Protein AF-A0A9X4E5N4-F1 (afdb_monomer_lite)

Secondary structure (DSSP, 8-state):
--EEE-TT-----HHHHHHHHHHHHHHTSEEEEEE---SS--TTS-TT-GGGGT-EEEEEETTB-HHHHHHHHHHTHHHHH-S-BTB--S-EEEEE-TTSSSSSSEEEEE-GGGGTPPP-SEEEESSSTT---EE---

Structure (mmCIF, N/CA/C/O backbone):
data_AF-A0A9X4E5N4-F1
#
_entry.id   AF-A0A9X4E5N4-F1
#
loop_
_atom_site.group_PDB
_atom_site.id
_atom_site.type_symbol
_atom_site.label_atom_id
_atom_site.label_alt_id
_atom_site.label_comp_id
_atom_site.label_asym_id
_atom_site.label_entity_id
_atom_site.label_seq_id
_atom_site.pdbx_PDB_ins_code
_atom_site.Cartn_x
_atom_site.Cartn_y
_atom_site.Cartn_z
_atom_site.occupancy
_atom_site.B_iso_or_equiv
_atom_site.auth_seq_id
_atom_site.auth_comp_id
_atom_site.auth_asym_id
_atom_site.auth_atom_id
_atom_site.pdbx_PDB_model_num
ATOM 1 N N . MET A 1 1 ? -8.673 -17.581 9.203 1.00 79.62 1 MET A N 1
ATOM 2 C CA . MET A 1 1 ? -7.467 -17.101 9.906 1.00 79.62 1 MET A CA 1
ATOM 3 C C . MET A 1 1 ? -6.911 -15.953 9.084 1.00 79.62 1 MET A C 1
ATOM 5 O O . MET A 1 1 ? -7.045 -16.043 7.866 1.00 79.62 1 MET A O 1
ATOM 9 N N . PRO A 1 2 ? -6.391 -14.886 9.710 1.00 92.69 2 PRO A N 1
ATOM 10 C CA . PRO A 1 2 ? -5.669 -13.837 8.999 1.00 92.69 2 PRO A CA 1
ATOM 11 C C . PRO A 1 2 ? -4.525 -14.433 8.188 1.00 92.69 2 PRO A C 1
ATOM 13 O O . PRO A 1 2 ? -3.796 -15.276 8.708 1.00 92.69 2 PRO A O 1
ATOM 16 N N . ASP A 1 3 ? -4.424 -14.059 6.918 1.00 96.69 3 ASP A N 1
ATOM 17 C CA . ASP A 1 3 ? -3.415 -14.609 6.013 1.00 96.69 3 ASP A CA 1
ATOM 18 C C . ASP A 1 3 ? -3.231 -13.713 4.784 1.00 96.69 3 ASP A C 1
ATOM 20 O O . ASP A 1 3 ? -4.11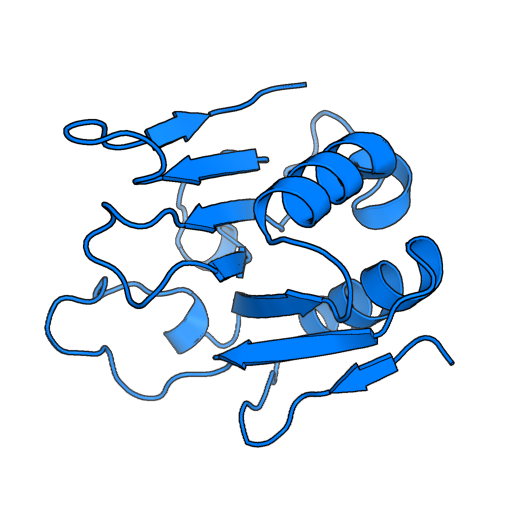2 -12.911 4.446 1.00 96.69 3 ASP A O 1
ATOM 24 N N . VAL A 1 4 ? -2.103 -13.887 4.097 1.00 97.19 4 VAL A N 1
ATOM 25 C CA . VAL A 1 4 ? -1.771 -13.200 2.848 1.00 97.19 4 VAL A CA 1
ATOM 26 C C . VAL A 1 4 ? -1.669 -14.214 1.713 1.00 97.19 4 VAL A C 1
ATOM 28 O O . VAL A 1 4 ? -0.764 -15.045 1.657 1.00 97.19 4 VAL A O 1
ATOM 31 N N . LEU A 1 5 ? -2.583 -14.112 0.752 1.00 97.25 5 LEU A N 1
ATOM 32 C CA . LEU A 1 5 ? -2.595 -14.937 -0.447 1.00 97.25 5 LEU A CA 1
ATOM 33 C C . LEU A 1 5 ? -1.805 -14.258 -1.567 1.00 97.25 5 LEU A C 1
ATOM 35 O O . LEU A 1 5 ? -2.288 -13.320 -2.196 1.00 97.25 5 LEU A O 1
ATOM 39 N N . TYR A 1 6 ? -0.607 -14.770 -1.844 1.00 95.19 6 TYR A N 1
ATOM 40 C CA . TYR A 1 6 ? 0.256 -14.258 -2.917 1.00 95.19 6 TYR A CA 1
ATOM 41 C C . TYR A 1 6 ? -0.116 -14.787 -4.311 1.00 95.19 6 TYR A C 1
ATOM 43 O O . TYR A 1 6 ? 0.166 -14.143 -5.318 1.00 95.19 6 TYR A O 1
ATOM 51 N N . GLY A 1 7 ? -0.738 -15.968 -4.400 1.00 92.56 7 GLY A N 1
ATOM 52 C CA . GLY A 1 7 ? -1.066 -16.598 -5.683 1.00 92.56 7 GLY A CA 1
ATOM 53 C C . GLY A 1 7 ? 0.163 -16.724 -6.594 1.00 92.56 7 GLY A C 1
ATOM 54 O O . GLY A 1 7 ? 1.183 -17.285 -6.200 1.00 92.56 7 GLY A O 1
ATOM 55 N N . THR A 1 8 ? 0.070 -16.186 -7.812 1.00 91.06 8 THR A N 1
ATOM 56 C CA . THR A 1 8 ? 1.174 -16.127 -8.789 1.00 91.06 8 THR A CA 1
ATOM 57 C C . THR A 1 8 ? 1.974 -14.821 -8.734 1.00 91.06 8 THR A C 1
ATOM 59 O O . THR A 1 8 ? 2.757 -14.549 -9.643 1.00 91.06 8 THR A O 1
ATOM 62 N N . HIS A 1 9 ? 1.763 -13.989 -7.712 1.00 92.94 9 HIS A N 1
ATOM 63 C CA . HIS A 1 9 ? 2.343 -12.654 -7.586 1.00 92.94 9 HIS A CA 1
ATOM 64 C C . HIS A 1 9 ? 3.421 -12.649 -6.494 1.00 92.94 9 HIS A C 1
ATOM 66 O O . HIS A 1 9 ? 3.115 -12.413 -5.323 1.00 92.94 9 HIS A O 1
ATOM 72 N N . PRO A 1 10 ? 4.688 -12.946 -6.840 1.00 92.62 10 PRO A N 1
ATOM 73 C CA . PRO A 1 10 ? 5.759 -12.944 -5.855 1.00 92.62 10 PRO A CA 1
ATOM 74 C C . PRO A 1 10 ? 5.967 -11.539 -5.287 1.00 92.62 10 PRO A C 1
ATOM 76 O O . PRO A 1 10 ? 5.873 -10.555 -6.012 1.00 92.62 10 PRO A O 1
ATOM 79 N N . VAL A 1 11 ? 6.288 -11.463 -3.999 1.00 93.75 11 VAL A N 1
ATOM 80 C CA . VAL A 1 11 ? 6.766 -10.249 -3.330 1.00 93.75 11 VAL A CA 1
ATOM 81 C C . VAL A 1 11 ? 8.097 -10.606 -2.681 1.00 93.75 11 VAL A C 1
ATOM 83 O O . VAL A 1 11 ? 8.138 -11.344 -1.688 1.00 93.75 11 VAL A O 1
ATOM 86 N N . SER A 1 12 ? 9.203 -10.181 -3.291 1.00 92.50 12 SER A N 1
ATOM 87 C CA . SER A 1 12 ? 10.551 -10.559 -2.841 1.00 92.50 12 SER A CA 1
ATOM 88 C C . SER A 1 12 ? 10.993 -9.815 -1.584 1.00 92.50 12 SER A C 1
ATOM 90 O O . SER A 1 12 ? 11.712 -10.394 -0.763 1.00 92.50 12 SER A O 1
ATOM 92 N N . ASP A 1 13 ? 10.533 -8.578 -1.399 1.00 90.62 13 ASP A N 1
ATOM 93 C CA . ASP A 1 13 ? 10.906 -7.760 -0.253 1.00 90.62 13 ASP A CA 1
ATOM 94 C C . ASP A 1 13 ? 10.274 -8.267 1.050 1.00 90.62 13 ASP A C 1
ATOM 96 O O . ASP A 1 13 ? 9.054 -8.346 1.200 1.00 90.62 13 ASP A O 1
ATOM 100 N N . ALA A 1 14 ? 11.128 -8.617 2.014 1.00 90.94 14 ALA A N 1
ATOM 101 C CA . ALA A 1 14 ? 10.687 -9.162 3.291 1.00 90.94 14 ALA A CA 1
ATOM 102 C C . ALA A 1 14 ? 9.903 -8.138 4.124 1.00 90.94 14 ALA A C 1
ATOM 104 O O . ALA A 1 14 ? 8.896 -8.505 4.718 1.00 90.94 14 ALA A O 1
ATOM 105 N N . ALA A 1 15 ? 10.301 -6.862 4.111 1.00 89.81 15 ALA A N 1
ATOM 106 C CA . ALA A 1 15 ? 9.618 -5.829 4.885 1.00 89.81 15 ALA A CA 1
ATOM 107 C C . ALA A 1 15 ? 8.204 -5.555 4.345 1.00 89.81 15 ALA A C 1
ATOM 109 O O . ALA A 1 15 ? 7.279 -5.338 5.127 1.00 89.81 15 ALA A O 1
ATOM 110 N N . LEU A 1 16 ? 8.015 -5.624 3.024 1.00 91.62 16 LEU A N 1
ATOM 111 C CA . LEU A 1 16 ? 6.699 -5.545 2.399 1.00 91.62 16 LEU A CA 1
ATOM 112 C C . LEU A 1 16 ? 5.836 -6.757 2.767 1.00 91.62 16 LEU A C 1
ATOM 114 O O . LEU A 1 16 ? 4.674 -6.583 3.123 1.00 91.62 16 LEU A O 1
ATOM 118 N N . ARG A 1 17 ? 6.386 -7.978 2.751 1.00 94.75 17 ARG A N 1
ATOM 119 C CA . ARG A 1 17 ? 5.643 -9.169 3.206 1.00 94.75 17 ARG A CA 1
ATOM 120 C C . ARG A 1 17 ? 5.231 -9.072 4.674 1.00 94.75 17 ARG A C 1
ATOM 122 O O . ARG A 1 17 ? 4.079 -9.354 4.995 1.00 94.75 17 ARG A O 1
ATOM 129 N N . ASP A 1 18 ? 6.137 -8.624 5.540 1.00 93.25 18 ASP A N 1
ATOM 130 C CA . ASP A 1 18 ? 5.861 -8.433 6.966 1.00 93.25 18 ASP A CA 1
ATOM 131 C C . ASP A 1 18 ? 4.773 -7.372 7.181 1.00 93.25 18 ASP A C 1
ATOM 133 O O . ASP A 1 18 ? 3.883 -7.544 8.015 1.00 93.25 18 ASP A O 1
ATOM 137 N N . LEU A 1 19 ? 4.792 -6.294 6.391 1.00 93.06 19 LEU A N 1
ATOM 138 C CA . LEU A 1 19 ? 3.740 -5.283 6.400 1.00 93.06 19 LEU A CA 1
ATOM 139 C C . LEU A 1 19 ? 2.384 -5.858 5.969 1.00 93.06 19 LEU A C 1
ATOM 141 O O . LEU A 1 19 ? 1.380 -5.596 6.630 1.00 93.06 19 LEU A O 1
ATOM 145 N N . LEU A 1 20 ? 2.337 -6.628 4.878 1.00 95.50 20 LEU A N 1
ATOM 146 C CA . LEU A 1 20 ? 1.099 -7.247 4.396 1.00 95.50 20 LEU A CA 1
ATOM 147 C C . LEU A 1 20 ? 0.519 -8.211 5.436 1.00 95.50 20 LEU A C 1
ATOM 149 O O . LEU A 1 20 ? -0.686 -8.176 5.694 1.00 95.50 20 LEU A O 1
ATOM 153 N N . GLN A 1 21 ? 1.370 -9.011 6.084 1.00 96.88 21 GLN A N 1
ATOM 154 C CA . GLN A 1 21 ? 0.940 -9.893 7.167 1.00 96.88 21 GLN A CA 1
ATOM 155 C C . GLN A 1 21 ? 0.415 -9.090 8.359 1.00 96.88 21 GLN A C 1
ATOM 157 O O . GLN A 1 21 ? -0.663 -9.370 8.873 1.00 96.88 21 GLN A O 1
ATOM 162 N N . LYS A 1 22 ? 1.114 -8.019 8.744 1.00 95.12 22 LYS A N 1
ATOM 163 C CA . LYS A 1 22 ? 0.676 -7.130 9.823 1.00 95.12 22 LYS A CA 1
ATOM 164 C C . LYS A 1 22 ? -0.685 -6.486 9.535 1.00 95.12 22 LYS A C 1
ATOM 166 O O . LYS A 1 22 ? -1.488 -6.327 10.454 1.00 95.12 22 LYS A O 1
ATOM 171 N N . ILE A 1 23 ? -0.963 -6.123 8.280 1.00 95.12 23 ILE A N 1
ATOM 172 C CA . ILE A 1 23 ? -2.285 -5.642 7.850 1.00 95.12 23 ILE A CA 1
ATOM 173 C C . ILE A 1 23 ? -3.338 -6.737 8.046 1.00 95.12 23 ILE A C 1
ATOM 175 O O . ILE A 1 23 ? -4.376 -6.459 8.648 1.00 95.12 23 ILE A O 1
ATOM 179 N N . ALA A 1 24 ? -3.070 -7.959 7.573 1.00 96.88 24 ALA A N 1
ATOM 180 C CA . ALA A 1 24 ? -3.977 -9.093 7.734 1.00 96.88 24 ALA A CA 1
ATOM 181 C C . ALA A 1 24 ? -4.302 -9.336 9.216 1.00 96.88 24 ALA A C 1
ATOM 183 O O . ALA A 1 24 ? -5.475 -9.429 9.582 1.00 96.88 24 ALA A O 1
ATOM 184 N N . ASP A 1 25 ? -3.280 -9.351 10.074 1.00 96.75 25 ASP A N 1
ATOM 185 C CA . ASP A 1 25 ? -3.408 -9.601 11.510 1.00 96.75 25 ASP A CA 1
ATOM 186 C C . ASP A 1 25 ? -4.220 -8.507 12.218 1.00 96.75 25 ASP A C 1
ATOM 188 O O . ASP A 1 25 ? -5.175 -8.801 12.937 1.00 96.75 25 ASP A O 1
ATOM 192 N N . ILE A 1 26 ? -3.882 -7.231 11.992 1.00 94.75 26 ILE A N 1
ATOM 193 C CA . ILE A 1 26 ? -4.537 -6.090 12.655 1.00 94.75 26 ILE A CA 1
ATOM 194 C C . ILE A 1 26 ? -5.990 -5.927 12.201 1.00 94.75 26 ILE A C 1
ATOM 196 O O . ILE A 1 26 ? -6.856 -5.558 12.999 1.00 94.75 26 ILE A O 1
ATOM 200 N N . LEU A 1 27 ? -6.270 -6.162 10.917 1.00 95.19 27 LEU A N 1
ATOM 201 C CA . LEU A 1 27 ? -7.624 -6.063 10.369 1.00 95.19 27 LEU A CA 1
ATOM 202 C C . LEU A 1 27 ? -8.415 -7.370 10.501 1.00 95.19 27 LEU A C 1
ATOM 204 O O . LEU A 1 27 ? -9.604 -7.384 10.180 1.00 95.19 27 LEU A O 1
ATOM 208 N N . ASN A 1 28 ? -7.776 -8.436 10.993 1.00 95.50 28 ASN A N 1
ATOM 209 C CA . ASN A 1 28 ? -8.320 -9.785 11.101 1.00 95.50 28 ASN A CA 1
ATOM 210 C C . ASN A 1 28 ? -8.988 -10.249 9.793 1.00 95.50 28 ASN A C 1
ATOM 212 O O . ASN A 1 28 ? -10.147 -10.673 9.776 1.00 95.50 28 ASN A O 1
ATOM 216 N N . CYS A 1 29 ? -8.271 -10.112 8.678 1.00 95.31 29 CYS A N 1
ATOM 217 C CA . CYS A 1 29 ? -8.796 -10.360 7.339 1.00 95.31 29 CYS A CA 1
ATOM 218 C C . CYS A 1 29 ? -7.838 -11.196 6.482 1.00 95.31 29 CYS A C 1
ATOM 220 O O . CYS A 1 29 ? -6.690 -11.437 6.849 1.00 95.31 29 CYS A O 1
ATOM 222 N N . GLN A 1 30 ? -8.329 -11.649 5.327 1.00 97.12 30 GLN A N 1
ATOM 223 C CA . GLN A 1 30 ? -7.495 -12.262 4.300 1.00 97.12 30 GLN A CA 1
ATOM 224 C C . GLN A 1 30 ? -7.113 -11.206 3.261 1.00 97.12 30 GLN A C 1
ATOM 226 O O . GLN A 1 30 ? -7.988 -10.642 2.596 1.00 97.12 30 GLN A O 1
ATOM 231 N N . VAL A 1 31 ? -5.812 -10.958 3.123 1.00 97.19 31 VAL A N 1
ATOM 232 C CA . VAL A 1 31 ? -5.237 -10.072 2.106 1.00 97.19 31 VAL A CA 1
ATOM 233 C C . VAL A 1 31 ? -4.945 -10.893 0.854 1.00 97.19 31 VAL A C 1
ATOM 235 O O . VAL A 1 31 ? -4.357 -11.967 0.933 1.00 97.19 31 VAL A O 1
ATOM 238 N N . ILE A 1 32 ? -5.353 -10.398 -0.308 1.00 97.06 32 ILE A N 1
ATOM 239 C CA . ILE A 1 32 ? -5.169 -11.040 -1.610 1.00 97.06 32 ILE A CA 1
ATOM 240 C C . ILE A 1 32 ? -4.258 -10.141 -2.436 1.00 97.06 32 ILE A C 1
ATOM 242 O O . ILE A 1 32 ? -4.653 -9.034 -2.793 1.00 97.06 32 ILE A O 1
ATOM 246 N N . VAL A 1 33 ? -3.054 -10.613 -2.752 1.00 96.38 33 VAL A N 1
ATOM 247 C CA . VAL A 1 33 ? -2.128 -9.904 -3.638 1.00 96.38 33 VAL A CA 1
ATOM 248 C C . VAL A 1 33 ? -2.534 -10.173 -5.083 1.00 96.38 33 VAL A C 1
ATOM 250 O O . VAL A 1 33 ? -2.593 -11.323 -5.514 1.00 96.38 33 VAL A O 1
ATOM 253 N N . THR A 1 34 ? -2.810 -9.113 -5.835 1.00 93.19 34 THR A N 1
ATOM 254 C CA . THR A 1 34 ? -3.164 -9.174 -7.263 1.00 93.19 34 THR A CA 1
ATOM 255 C C . THR A 1 34 ? -2.032 -8.733 -8.176 1.00 93.19 34 THR A C 1
ATOM 257 O O . THR A 1 34 ? -2.075 -8.970 -9.383 1.00 93.19 34 THR A O 1
ATOM 260 N N . SER A 1 35 ? -0.994 -8.113 -7.618 1.00 91.38 35 SER A N 1
ATOM 261 C CA . SER A 1 35 ? 0.253 -7.840 -8.322 1.00 91.38 35 SER A CA 1
ATOM 262 C C . SER A 1 35 ? 1.381 -7.580 -7.320 1.00 91.38 35 SER A C 1
ATOM 264 O O . SER A 1 35 ? 1.171 -6.980 -6.272 1.00 91.38 35 SER A O 1
ATOM 266 N N . GLY A 1 36 ? 2.581 -8.064 -7.635 1.00 90.62 36 GLY A N 1
ATOM 267 C CA . GLY A 1 36 ? 3.786 -7.961 -6.808 1.00 90.62 36 GLY A CA 1
ATOM 268 C C . GLY A 1 36 ? 4.973 -7.581 -7.688 1.00 90.62 36 GLY A C 1
ATOM 269 O O . GLY A 1 36 ? 4.871 -6.656 -8.489 1.00 90.62 36 GLY A O 1
ATOM 270 N N . ASP A 1 37 ? 6.076 -8.308 -7.616 1.00 89.88 37 ASP A N 1
ATOM 271 C CA . ASP A 1 37 ? 7.253 -8.061 -8.446 1.00 89.88 37 ASP A CA 1
ATOM 272 C C . ASP A 1 37 ? 6.905 -8.172 -9.944 1.00 89.88 37 ASP A C 1
ATOM 274 O O . ASP A 1 37 ? 6.311 -9.153 -10.403 1.00 89.88 37 ASP A O 1
ATOM 278 N N . ARG A 1 38 ? 7.286 -7.161 -10.733 1.00 84.81 38 ARG A N 1
ATOM 279 C CA . ARG A 1 38 ? 7.068 -7.124 -12.189 1.00 84.81 38 ARG A CA 1
ATOM 280 C C . ARG A 1 38 ? 8.416 -7.082 -12.911 1.00 84.81 38 ARG A C 1
ATOM 282 O O . ARG A 1 38 ? 9.279 -6.280 -12.583 1.00 84.81 38 ARG A O 1
ATOM 289 N N . MET A 1 39 ? 8.570 -7.891 -13.960 1.00 77.81 39 MET A N 1
ATOM 290 C CA . MET A 1 39 ? 9.768 -7.882 -14.822 1.00 77.81 39 MET A CA 1
ATOM 291 C C . MET A 1 39 ? 9.646 -6.921 -16.015 1.00 77.81 39 MET A C 1
ATOM 293 O O . MET A 1 39 ? 10.618 -6.664 -16.722 1.00 77.81 39 MET A O 1
ATOM 297 N N . SER A 1 40 ? 8.445 -6.400 -16.270 1.00 74.69 40 SER A N 1
ATOM 298 C CA . SER A 1 40 ? 8.165 -5.503 -17.390 1.00 74.69 40 SER A CA 1
ATOM 299 C C . SER A 1 40 ? 7.008 -4.565 -17.072 1.00 74.69 40 SER A C 1
ATOM 301 O O . SER A 1 40 ? 6.088 -4.922 -16.336 1.00 74.69 40 SER A O 1
ATOM 303 N N . VAL A 1 41 ? 7.024 -3.383 -17.680 1.00 68.75 41 VAL A N 1
ATOM 304 C CA . VAL A 1 41 ? 5.957 -2.385 -17.552 1.00 68.75 41 VAL A CA 1
ATOM 305 C C . VAL A 1 41 ? 4.847 -2.701 -18.558 1.00 68.75 41 VAL A C 1
ATOM 307 O O . VAL A 1 41 ? 5.146 -2.814 -19.750 1.00 68.75 41 VAL A O 1
ATOM 310 N N . PRO A 1 42 ? 3.576 -2.812 -18.133 1.00 67.00 42 PRO A N 1
ATOM 311 C CA . PRO A 1 42 ? 2.456 -2.920 -19.061 1.00 67.00 42 PRO A CA 1
ATOM 312 C C . PRO A 1 42 ? 2.410 -1.724 -20.015 1.00 67.00 42 PRO A C 1
ATOM 314 O O . PRO A 1 42 ? 2.861 -0.623 -19.694 1.00 67.00 42 PRO A O 1
ATOM 317 N N . LYS A 1 43 ? 1.832 -1.899 -21.203 1.00 59.69 43 LYS A N 1
ATOM 318 C CA . LYS A 1 43 ? 1.721 -0.812 -22.183 1.00 59.69 43 LYS A CA 1
ATOM 319 C C . LYS A 1 43 ? 0.882 0.338 -21.600 1.00 59.69 43 LYS A C 1
ATOM 321 O O . LYS A 1 43 ? -0.313 0.180 -21.397 1.00 59.69 43 LYS A O 1
ATOM 326 N N . GLY A 1 44 ? 1.515 1.487 -21.350 1.00 59.34 44 GLY A N 1
ATOM 327 C CA . GLY A 1 44 ? 0.886 2.652 -20.705 1.00 59.34 44 GLY A CA 1
ATOM 328 C C . GLY A 1 44 ? 1.145 2.776 -19.198 1.00 59.34 44 GLY A C 1
ATOM 329 O O . GLY A 1 44 ? 0.798 3.801 -18.617 1.00 59.34 44 GLY A O 1
ATOM 330 N N . GLY A 1 45 ? 1.799 1.787 -18.583 1.00 59.94 45 GLY A N 1
ATOM 331 C CA . GLY A 1 45 ? 2.236 1.842 -17.192 1.00 59.94 45 GLY A CA 1
ATOM 332 C C . GLY A 1 45 ? 3.400 2.811 -16.968 1.00 59.94 45 GLY A C 1
ATOM 333 O O . GLY A 1 45 ? 4.130 3.183 -17.895 1.00 59.94 45 GLY A O 1
ATOM 334 N N . ALA A 1 46 ? 3.592 3.215 -15.713 1.00 64.31 46 ALA A N 1
ATOM 335 C CA . ALA A 1 46 ? 4.714 4.060 -15.330 1.00 64.31 46 ALA A CA 1
ATOM 336 C C . ALA A 1 46 ? 6.040 3.305 -15.521 1.00 64.31 46 ALA A C 1
ATOM 338 O O . ALA A 1 46 ? 6.232 2.215 -14.982 1.00 64.31 46 ALA A O 1
ATOM 339 N N . LYS A 1 47 ? 6.976 3.906 -16.270 1.00 58.69 47 LYS A N 1
ATOM 340 C CA . LYS A 1 47 ? 8.310 3.329 -16.530 1.00 58.69 47 LYS A CA 1
ATOM 341 C C . LYS A 1 47 ? 9.146 3.129 -15.262 1.00 58.69 47 LYS A C 1
ATOM 343 O O . LYS A 1 47 ? 10.029 2.283 -15.253 1.00 58.69 47 LYS A O 1
ATOM 348 N N . ASN A 1 48 ? 8.816 3.865 -14.204 1.00 59.38 48 ASN A N 1
ATOM 349 C CA . ASN A 1 48 ? 9.430 3.768 -12.888 1.00 59.38 48 ASN A CA 1
ATOM 350 C C . ASN A 1 48 ? 8.388 3.218 -11.901 1.00 59.38 48 ASN A C 1
ATOM 352 O O . ASN A 1 48 ? 7.952 3.906 -10.989 1.00 59.38 48 ASN A O 1
ATOM 356 N N . SER A 1 49 ? 7.870 2.014 -12.126 1.00 72.50 49 SER A N 1
ATOM 357 C CA . SER A 1 49 ? 6.945 1.402 -11.166 1.00 72.50 49 SER A CA 1
ATOM 358 C C . SER A 1 49 ? 7.730 0.762 -10.021 1.00 72.50 49 SER A C 1
ATOM 360 O O . SER A 1 49 ? 8.719 0.073 -10.266 1.00 72.50 49 SER A O 1
ATOM 362 N N . LEU A 1 50 ? 7.281 0.945 -8.775 1.00 81.69 50 LEU A N 1
ATOM 363 C CA . LEU A 1 50 ? 7.879 0.294 -7.601 1.00 81.69 50 LEU A CA 1
ATOM 364 C C . LEU A 1 50 ? 7.810 -1.238 -7.679 1.00 81.69 50 LEU A C 1
ATOM 366 O O . LEU A 1 50 ? 8.665 -1.924 -7.121 1.00 81.69 50 LEU A O 1
ATOM 370 N N . HIS A 1 51 ? 6.870 -1.773 -8.462 1.00 86.12 51 HIS A N 1
ATOM 371 C CA . HIS A 1 51 ? 6.796 -3.197 -8.775 1.00 86.12 51 HIS A CA 1
ATOM 372 C C . HIS A 1 51 ? 8.032 -3.715 -9.523 1.00 86.12 51 HIS A C 1
ATOM 374 O O . HIS A 1 51 ? 8.426 -4.859 -9.321 1.00 86.12 51 HIS A O 1
ATOM 380 N N . LEU A 1 52 ? 8.686 -2.888 -10.353 1.00 85.25 52 LEU A N 1
ATOM 381 C CA . LEU A 1 52 ? 9.927 -3.279 -11.046 1.00 85.25 52 LEU A CA 1
ATOM 382 C C . LEU A 1 52 ? 11.120 -3.412 -10.095 1.00 85.25 52 LEU A C 1
ATOM 384 O O . LEU A 1 52 ? 12.133 -4.008 -10.446 1.00 85.25 52 LEU A O 1
ATOM 388 N N . MET A 1 53 ? 11.013 -2.812 -8.910 1.00 84.50 53 MET A N 1
ATOM 389 C CA . MET A 1 53 ? 12.049 -2.816 -7.881 1.00 84.50 53 MET A CA 1
ATOM 390 C C . MET A 1 53 ? 11.756 -3.839 -6.776 1.00 84.50 53 MET A C 1
ATOM 392 O O . MET A 1 53 ? 12.520 -3.918 -5.818 1.00 84.50 53 MET A O 1
ATOM 396 N N . GLY A 1 54 ? 10.643 -4.578 -6.875 1.00 86.75 54 GLY A N 1
ATOM 397 C CA . GLY A 1 54 ? 10.154 -5.465 -5.817 1.00 86.75 54 GLY A CA 1
ATOM 398 C C . GLY A 1 54 ? 9.729 -4.723 -4.546 1.00 86.75 54 GLY A C 1
ATOM 399 O O . GLY A 1 54 ? 9.792 -5.266 -3.450 1.00 86.75 54 GLY A O 1
ATOM 400 N N . ARG A 1 55 ? 9.350 -3.445 -4.675 1.00 88.62 55 ARG A N 1
ATOM 401 C CA . ARG A 1 55 ? 9.054 -2.532 -3.556 1.00 88.62 55 ARG A CA 1
ATOM 402 C C . ARG A 1 55 ? 7.584 -2.135 -3.484 1.00 88.62 55 ARG A C 1
ATOM 404 O O . ARG A 1 55 ? 7.261 -1.155 -2.817 1.00 88.62 55 ARG A O 1
ATOM 411 N N . ALA A 1 56 ? 6.708 -2.848 -4.188 1.00 91.81 56 ALA A N 1
ATOM 412 C CA . ALA A 1 56 ? 5.277 -2.604 -4.136 1.00 91.81 56 ALA A CA 1
ATOM 413 C C . ALA A 1 56 ? 4.435 -3.855 -4.369 1.00 91.81 56 ALA A C 1
ATOM 415 O O . ALA A 1 56 ? 4.876 -4.812 -5.008 1.00 91.81 56 ALA A O 1
ATOM 416 N N . ALA A 1 57 ? 3.208 -3.797 -3.864 1.00 94.25 57 ALA A N 1
ATOM 417 C CA . ALA A 1 57 ? 2.168 -4.782 -4.079 1.00 94.25 57 ALA A CA 1
ATOM 418 C C . ALA A 1 57 ? 0.815 -4.090 -4.297 1.00 94.25 57 ALA A C 1
ATOM 420 O O . ALA A 1 57 ? 0.504 -3.090 -3.646 1.00 94.25 57 ALA A O 1
ATOM 421 N N . ASP A 1 58 ? 0.011 -4.672 -5.179 1.00 94.31 58 ASP A N 1
ATOM 422 C CA . ASP A 1 58 ? -1.395 -4.339 -5.369 1.00 94.31 58 ASP A CA 1
ATOM 423 C C . ASP A 1 58 ? -2.222 -5.403 -4.648 1.00 94.31 58 ASP A C 1
ATOM 425 O O . ASP A 1 58 ? -1.939 -6.603 -4.771 1.00 94.31 58 ASP A O 1
ATOM 429 N N . ILE A 1 59 ? -3.211 -4.976 -3.864 1.00 95.94 59 ILE A N 1
ATOM 430 C CA . ILE A 1 59 ? -3.983 -5.866 -3.000 1.00 95.94 59 ILE A CA 1
ATOM 431 C C . ILE A 1 59 ? -5.487 -5.597 -3.048 1.00 95.94 59 ILE A C 1
ATOM 433 O O . ILE A 1 59 ? -5.939 -4.474 -3.272 1.00 95.94 59 ILE A O 1
ATOM 437 N N . HIS A 1 60 ? -6.239 -6.644 -2.718 1.00 95.31 60 HIS A N 1
ATOM 438 C CA . HIS A 1 60 ? -7.626 -6.590 -2.264 1.00 95.31 60 HIS A CA 1
ATOM 439 C C . HIS A 1 60 ? -7.764 -7.321 -0.928 1.00 95.31 60 HIS A C 1
ATOM 441 O O . HIS A 1 60 ? -6.896 -8.099 -0.533 1.00 95.31 60 HIS A O 1
ATOM 447 N N . VAL A 1 61 ? -8.879 -7.112 -0.234 1.00 94.44 61 VAL A N 1
ATOM 448 C CA . VAL A 1 61 ? -9.221 -7.866 0.978 1.00 94.44 61 VAL A CA 1
ATOM 449 C C . VAL A 1 61 ? -10.584 -8.516 0.805 1.00 94.44 61 VAL A C 1
ATOM 451 O O . VAL A 1 61 ? -11.538 -7.890 0.345 1.00 94.44 61 VAL A O 1
ATOM 454 N N . GLN A 1 62 ? -10.696 -9.786 1.191 1.00 89.44 62 GLN A N 1
ATOM 455 C CA . GLN A 1 62 ? -11.966 -10.498 1.099 1.00 89.44 62 GLN A CA 1
ATOM 456 C C . GLN A 1 62 ? -13.030 -9.839 1.993 1.00 89.44 62 GLN A C 1
ATOM 458 O O . GLN A 1 62 ? -12.812 -9.618 3.183 1.00 89.44 62 GLN A O 1
ATOM 463 N N . GLY A 1 63 ? -14.206 -9.563 1.422 1.00 90.69 63 GLY A N 1
ATOM 464 C CA . GLY A 1 63 ? -15.336 -8.981 2.154 1.00 90.69 63 GLY A CA 1
ATOM 465 C C . GLY A 1 63 ? -15.222 -7.476 2.418 1.00 90.69 63 GLY A C 1
ATOM 466 O O . GLY A 1 63 ? -16.013 -6.955 3.198 1.00 90.69 63 GLY A O 1
ATOM 467 N N . MET A 1 64 ? -14.272 -6.784 1.780 1.00 93.88 64 MET A N 1
ATOM 468 C CA . MET A 1 64 ? -14.041 -5.349 1.942 1.00 93.88 64 MET A CA 1
ATOM 469 C C . MET A 1 64 ? -13.783 -4.690 0.584 1.00 93.88 64 MET A C 1
ATOM 471 O O . MET A 1 64 ? -13.061 -5.235 -0.244 1.00 93.88 64 MET A O 1
ATOM 475 N N . SER A 1 65 ? -14.365 -3.513 0.347 1.00 93.94 65 SER A N 1
ATOM 476 C CA . SER A 1 65 ? -14.025 -2.716 -0.843 1.00 93.94 65 SER A CA 1
ATOM 477 C C . SER A 1 65 ? -12.671 -2.019 -0.676 1.00 93.94 65 SER A C 1
ATOM 479 O O . SER A 1 65 ? -12.278 -1.708 0.447 1.00 93.94 65 SER A O 1
ATOM 481 N N . ASP A 1 66 ? -11.990 -1.685 -1.774 1.00 93.81 66 ASP A N 1
ATOM 482 C CA . ASP A 1 66 ? -10.689 -0.997 -1.708 1.00 93.81 66 ASP A CA 1
ATOM 483 C C . ASP A 1 66 ? -10.779 0.367 -1.014 1.00 93.81 66 ASP A C 1
ATOM 485 O O . ASP A 1 66 ? -9.886 0.745 -0.259 1.00 93.81 66 ASP A O 1
ATOM 489 N N . SER A 1 67 ? -11.889 1.087 -1.203 1.00 91.81 67 SER A N 1
ATOM 490 C CA . SER A 1 67 ? -12.149 2.347 -0.500 1.00 91.81 67 SER A CA 1
ATOM 491 C C . SER A 1 67 ? -12.326 2.142 1.005 1.00 91.81 67 SER A C 1
ATOM 493 O O . SER A 1 67 ? -11.804 2.921 1.799 1.00 91.81 67 SER A O 1
ATOM 495 N N . GLU A 1 68 ? -13.034 1.088 1.422 1.00 94.25 68 GLU A N 1
ATOM 496 C CA . GLU A 1 68 ? -13.166 0.755 2.844 1.00 94.25 68 GLU A CA 1
ATOM 497 C C . GLU A 1 68 ? -11.813 0.349 3.442 1.00 94.25 68 GLU A C 1
ATOM 499 O O . GLU A 1 68 ? -11.454 0.8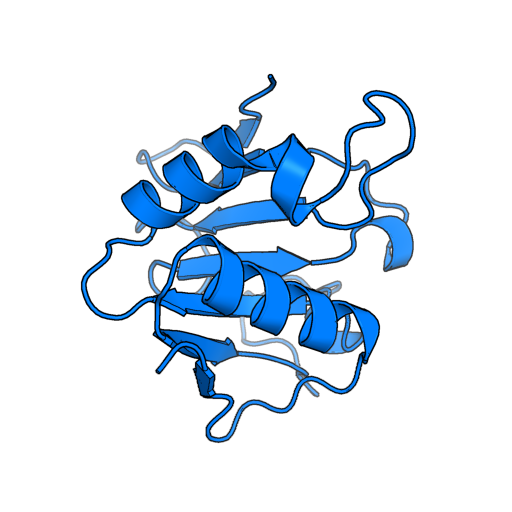19 4.524 1.00 94.25 68 GLU A O 1
ATOM 504 N N . LEU A 1 69 ? -11.036 -0.463 2.721 1.00 95.12 69 LEU A N 1
ATOM 505 C CA . LEU A 1 69 ? -9.694 -0.867 3.129 1.00 95.12 69 LEU A CA 1
ATOM 506 C C . LEU A 1 69 ? -8.777 0.345 3.294 1.00 95.12 69 LEU A C 1
ATOM 508 O O . LEU A 1 69 ? -8.144 0.489 4.338 1.00 95.12 69 LEU A O 1
ATOM 512 N N . PHE A 1 70 ? -8.765 1.254 2.319 1.00 93.44 70 PHE A N 1
ATOM 513 C CA . PHE A 1 70 ? -8.005 2.501 2.372 1.00 93.44 70 PHE A CA 1
ATOM 514 C C . PHE A 1 70 ? -8.331 3.318 3.630 1.00 93.44 70 PHE A C 1
ATOM 516 O O . PHE A 1 70 ? -7.429 3.720 4.370 1.00 93.44 70 PHE A O 1
ATOM 523 N N . LEU A 1 71 ? -9.621 3.505 3.932 1.00 92.25 71 LEU A N 1
ATOM 524 C CA . LEU A 1 71 ? -10.064 4.234 5.123 1.00 92.25 71 LEU A CA 1
ATOM 525 C C . LEU A 1 71 ? -9.670 3.524 6.425 1.00 92.25 71 LEU A C 1
ATOM 527 O O . LEU A 1 71 ? -9.258 4.189 7.381 1.00 92.25 71 LEU A O 1
ATOM 531 N N . LYS A 1 72 ? -9.748 2.188 6.479 1.00 94.00 72 LYS A N 1
ATOM 532 C CA . LYS A 1 72 ? -9.323 1.421 7.660 1.00 94.00 72 LYS A CA 1
ATOM 533 C C . LYS A 1 72 ? -7.822 1.507 7.882 1.00 94.00 72 LYS A C 1
ATOM 535 O O . LYS A 1 72 ? -7.413 1.816 9.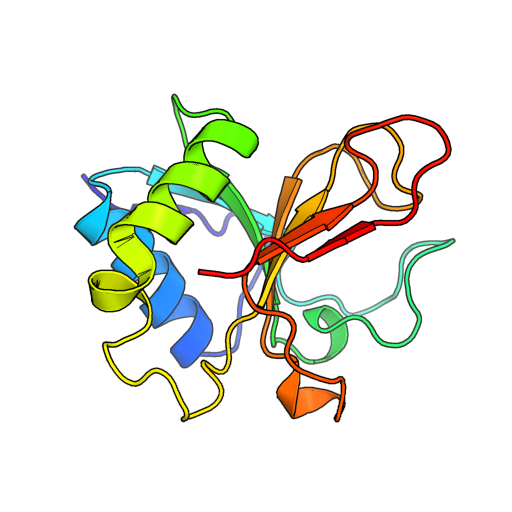001 1.00 94.00 72 LYS A O 1
ATOM 540 N N . LEU A 1 73 ? -7.018 1.315 6.837 1.00 92.25 73 LEU A N 1
ATOM 541 C CA . LEU A 1 73 ? -5.565 1.477 6.900 1.00 92.25 73 LEU A CA 1
ATOM 542 C C . LEU A 1 73 ? -5.181 2.874 7.392 1.00 92.25 73 LEU A C 1
ATOM 544 O O . LEU A 1 73 ? -4.292 2.998 8.233 1.00 92.25 73 LEU A O 1
ATOM 548 N N . ARG A 1 74 ? -5.898 3.911 6.941 1.00 88.44 74 ARG A N 1
ATOM 549 C CA . ARG A 1 74 ? -5.708 5.282 7.425 1.00 88.44 74 ARG A CA 1
ATOM 550 C C . ARG A 1 74 ? -6.043 5.413 8.910 1.00 88.44 74 ARG A C 1
ATOM 552 O O . ARG A 1 74 ? -5.230 5.910 9.679 1.00 88.44 74 ARG A O 1
ATOM 559 N N . SER A 1 75 ? -7.203 4.914 9.342 1.00 90.81 75 SER A N 1
ATOM 560 C CA . SER A 1 75 ? -7.624 4.980 10.754 1.00 90.81 75 SER A CA 1
ATOM 561 C C . SER A 1 75 ? -6.683 4.240 11.713 1.00 90.81 75 SER A C 1
ATOM 563 O O . SER A 1 75 ? -6.514 4.656 12.855 1.00 90.81 75 SER A O 1
ATOM 565 N N . LYS A 1 76 ? -6.032 3.171 11.237 1.00 90.56 76 LYS A N 1
ATOM 566 C CA . LYS A 1 76 ? -5.096 2.332 11.999 1.00 90.56 76 LYS A CA 1
ATOM 567 C C . LYS A 1 76 ? -3.640 2.602 11.648 1.00 90.56 76 LYS A C 1
ATOM 569 O O . LYS A 1 76 ? -2.762 1.789 11.941 1.00 90.56 76 LYS A O 1
ATOM 574 N N . ARG A 1 77 ? -3.367 3.755 11.035 1.00 86.50 77 ARG A N 1
ATOM 575 C CA . ARG A 1 77 ? -2.051 4.095 10.502 1.00 86.50 77 ARG A CA 1
ATOM 576 C C . ARG A 1 77 ? -0.947 3.930 11.545 1.00 86.50 77 ARG A C 1
ATOM 578 O O . ARG A 1 77 ? 0.083 3.335 11.247 1.00 86.50 77 ARG A O 1
ATOM 585 N N . ALA A 1 78 ? -1.169 4.424 12.761 1.00 83.81 78 ALA A N 1
ATOM 586 C CA . ALA A 1 78 ? -0.179 4.351 13.832 1.00 83.81 78 ALA A CA 1
ATOM 587 C C . ALA A 1 78 ? 0.129 2.905 14.266 1.00 83.81 78 ALA A C 1
ATOM 589 O O . ALA A 1 78 ? 1.281 2.576 14.542 1.00 83.81 78 ALA A O 1
ATOM 590 N N . GLU A 1 79 ? -0.881 2.031 14.281 1.00 88.38 79 GLU A N 1
ATOM 591 C CA . GLU A 1 79 ? -0.733 0.614 14.635 1.00 88.38 79 GLU A CA 1
ATOM 592 C C . GLU A 1 79 ? 0.015 -0.154 13.534 1.00 88.38 79 GLU A C 1
ATOM 594 O O . GLU A 1 79 ? 0.936 -0.925 13.813 1.00 88.38 79 GLU A O 1
ATOM 599 N N . ILE A 1 80 ? -0.351 0.085 12.270 1.00 87.81 80 ILE A N 1
ATOM 600 C CA . ILE A 1 80 ? 0.154 -0.656 11.107 1.00 87.81 80 ILE A CA 1
ATOM 601 C C . ILE A 1 80 ? 1.542 -0.153 10.698 1.00 87.81 80 ILE A C 1
ATOM 603 O O . ILE A 1 80 ? 2.477 -0.946 10.588 1.00 87.81 80 ILE A O 1
ATOM 607 N N . PHE A 1 81 ? 1.714 1.158 10.553 1.00 83.38 81 PHE A N 1
ATOM 608 C CA . PHE A 1 81 ? 2.918 1.765 9.981 1.00 83.38 81 PHE A CA 1
ATOM 609 C C . PHE A 1 81 ? 3.825 2.447 11.025 1.00 83.38 81 PHE A C 1
ATOM 611 O O . PHE A 1 81 ? 4.942 2.834 10.691 1.00 83.38 81 PHE A O 1
ATOM 618 N N . GLY A 1 82 ? 3.386 2.575 12.285 1.00 75.94 82 GLY A N 1
ATOM 619 C CA . GLY A 1 82 ? 4.155 3.171 13.391 1.00 75.94 82 GLY A CA 1
ATOM 620 C C . GLY A 1 82 ? 3.709 4.587 13.790 1.00 75.94 82 GLY A C 1
ATOM 621 O O . GLY A 1 82 ? 3.033 5.283 13.045 1.00 75.94 82 GLY A O 1
ATOM 622 N N . ALA A 1 83 ? 4.073 5.034 14.996 1.00 61.47 83 ALA A N 1
ATOM 623 C CA . ALA A 1 83 ? 3.551 6.273 15.595 1.00 61.47 83 ALA A CA 1
ATOM 624 C C . ALA A 1 83 ? 4.274 7.568 15.173 1.00 61.47 83 ALA A C 1
ATOM 626 O O . ALA A 1 83 ? 3.785 8.665 15.444 1.00 61.47 83 ALA A O 1
ATOM 627 N N . SER A 1 84 ? 5.441 7.479 14.533 1.00 54.28 84 SER A N 1
ATOM 628 C CA . SER A 1 84 ? 6.249 8.661 14.228 1.00 54.28 84 SER A CA 1
ATOM 629 C C . SER A 1 84 ? 5.707 9.418 13.013 1.00 54.28 84 SER A C 1
ATOM 631 O O . SER A 1 84 ? 6.074 9.175 11.867 1.00 54.28 84 SER A O 1
ATOM 633 N N . LEU A 1 85 ? 4.842 10.394 13.281 1.00 46.66 85 LEU A N 1
ATOM 634 C CA . LEU A 1 85 ? 4.673 11.567 12.427 1.00 46.66 85 LEU A CA 1
ATOM 635 C C . LEU A 1 85 ? 6.032 12.286 12.342 1.00 46.66 85 LEU A C 1
ATOM 637 O O . LEU A 1 85 ? 6.464 12.887 13.320 1.00 46.66 85 LEU A O 1
ATOM 641 N N . G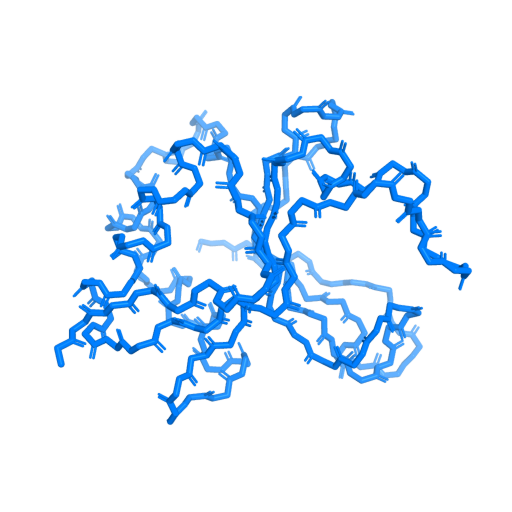LY A 1 86 ? 6.732 12.186 11.209 1.00 45.25 86 GLY A N 1
ATOM 642 C CA . GLY A 1 86 ? 7.990 12.915 10.974 1.00 45.25 86 GLY A CA 1
ATOM 643 C C . GLY A 1 86 ? 9.209 12.056 10.631 1.00 45.25 86 GLY A C 1
ATOM 644 O O . GLY A 1 86 ? 10.206 12.598 10.164 1.00 45.25 86 GLY A O 1
ATOM 645 N N . THR A 1 87 ? 9.132 10.733 10.763 1.00 48.75 87 THR A N 1
ATOM 646 C CA . THR A 1 87 ? 9.938 9.838 9.921 1.00 48.75 87 THR A CA 1
ATOM 647 C C . THR A 1 87 ? 9.097 9.505 8.695 1.00 48.75 87 THR A C 1
ATOM 649 O O . THR A 1 87 ? 7.893 9.278 8.847 1.00 48.75 87 THR A O 1
ATOM 652 N N . PRO A 1 88 ? 9.659 9.506 7.473 1.00 49.06 88 PRO A N 1
ATOM 653 C CA . PRO A 1 88 ? 8.911 9.026 6.327 1.00 49.06 88 PRO A CA 1
ATOM 654 C C . PRO A 1 88 ? 8.523 7.585 6.643 1.00 49.06 88 PRO A C 1
ATOM 656 O O . PRO A 1 88 ? 9.379 6.711 6.776 1.00 49.06 88 PRO A O 1
ATOM 659 N N . MET A 1 89 ? 7.228 7.343 6.831 1.00 54.88 89 MET A N 1
ATOM 660 C CA . MET A 1 89 ? 6.722 5.990 6.717 1.00 54.88 89 MET A CA 1
ATOM 661 C C . MET A 1 89 ? 7.138 5.542 5.326 1.00 54.88 89 MET A C 1
ATOM 663 O O . MET A 1 89 ? 6.766 6.176 4.345 1.00 54.88 89 MET A O 1
ATOM 667 N N . ALA A 1 90 ? 7.952 4.500 5.230 1.00 67.62 90 ALA A N 1
ATOM 668 C CA . ALA A 1 90 ? 8.471 4.033 3.952 1.00 67.62 90 ALA A CA 1
ATOM 669 C C . ALA A 1 90 ? 7.376 3.402 3.074 1.00 67.62 90 ALA A C 1
ATOM 671 O O . ALA A 1 90 ? 7.698 2.675 2.160 1.00 67.62 90 ALA A O 1
ATOM 672 N N . TRP A 1 91 ? 6.085 3.620 3.346 1.00 83.00 91 TRP A N 1
ATOM 673 C CA . TRP A 1 91 ? 4.978 2.952 2.668 1.00 83.00 91 TRP A CA 1
ATOM 674 C C . TRP A 1 91 ? 3.911 3.964 2.281 1.00 83.00 91 TRP A C 1
ATOM 676 O O . TRP A 1 91 ? 3.181 4.480 3.128 1.00 83.00 91 TRP A O 1
ATOM 686 N N . GLN A 1 92 ? 3.840 4.263 0.992 1.00 86.88 92 GLN A N 1
ATOM 687 C CA . GLN A 1 92 ? 2.785 5.056 0.388 1.00 86.88 92 GLN A CA 1
ATOM 688 C C . GLN A 1 92 ? 1.617 4.145 0.011 1.00 86.88 92 GLN A C 1
ATOM 690 O O . GLN A 1 92 ? 1.826 3.072 -0.555 1.00 86.88 92 GLN A O 1
ATOM 695 N N . ILE A 1 93 ? 0.398 4.593 0.306 1.00 90.75 93 ILE A N 1
ATOM 696 C CA . ILE A 1 93 ? -0.839 3.867 0.015 1.00 90.75 93 ILE A CA 1
ATOM 697 C C . ILE A 1 93 ? -1.608 4.652 -1.041 1.00 90.75 93 ILE A C 1
ATOM 699 O O . ILE A 1 93 ? -1.941 5.816 -0.815 1.00 90.75 93 ILE A O 1
ATOM 703 N N . LEU A 1 94 ? -1.878 4.041 -2.192 1.00 89.81 94 LEU A N 1
ATOM 704 C CA . LEU A 1 94 ? -2.644 4.659 -3.272 1.00 89.81 94 LEU A CA 1
ATOM 705 C C . LEU A 1 94 ? -3.921 3.857 -3.496 1.00 89.81 94 LEU A C 1
ATOM 707 O O . LEU A 1 94 ? -3.880 2.648 -3.697 1.00 89.81 94 LEU A O 1
ATOM 711 N N . LEU A 1 95 ? -5.059 4.537 -3.496 1.00 91.56 95 LEU A N 1
ATOM 712 C CA . LEU A 1 95 ? -6.313 3.990 -3.983 1.00 91.56 95 LEU A CA 1
ATOM 713 C C . 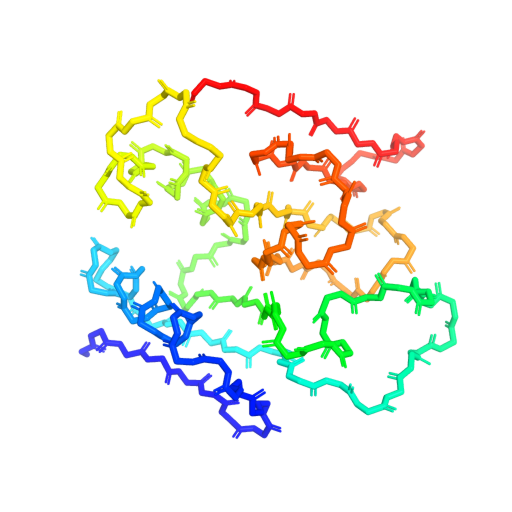LEU A 1 95 ? -6.477 4.376 -5.453 1.00 91.56 95 LEU A C 1
ATOM 715 O O . LEU A 1 95 ? -6.730 5.542 -5.766 1.00 91.56 95 LEU A O 1
ATOM 719 N N . HIS A 1 96 ? -6.364 3.397 -6.345 1.00 88.75 96 HIS A N 1
ATOM 720 C CA . HIS A 1 96 ? -6.646 3.568 -7.763 1.00 88.75 96 HIS A CA 1
ATOM 721 C C . HIS A 1 96 ? -8.140 3.345 -8.023 1.00 88.75 96 HIS A C 1
ATOM 723 O O . HIS A 1 96 ? -8.675 2.260 -7.811 1.00 88.75 96 HIS A O 1
ATOM 729 N N . GLY A 1 97 ? -8.835 4.391 -8.469 1.00 84.25 97 GLY A N 1
ATOM 730 C CA . GLY A 1 97 ? -10.240 4.343 -8.863 1.00 84.25 97 GLY A CA 1
ATOM 731 C C . GLY A 1 97 ? -10.457 3.934 -10.324 1.00 84.25 97 GLY A C 1
ATOM 732 O O . GLY A 1 97 ? -9.544 3.587 -11.058 1.00 84.25 97 GLY A O 1
ATOM 733 N N . LYS A 1 98 ? -11.700 3.986 -10.805 1.00 82.38 98 LYS A N 1
ATOM 734 C CA . LYS A 1 98 ? -12.038 3.515 -12.165 1.00 82.38 98 LYS A CA 1
ATOM 735 C C . LYS A 1 98 ? -11.597 4.438 -13.308 1.00 82.38 98 LYS A C 1
ATOM 737 O O . LYS A 1 98 ? -11.721 4.062 -14.468 1.00 82.38 98 LYS A O 1
ATOM 742 N N . TYR A 1 99 ? -11.163 5.657 -12.996 1.00 79.19 99 TYR A N 1
ATOM 743 C CA . TYR A 1 99 ? -10.777 6.672 -13.980 1.00 79.19 99 TYR A CA 1
ATOM 744 C C . TYR A 1 99 ? -9.267 6.890 -14.058 1.00 79.19 99 TYR A C 1
ATOM 746 O O . TYR A 1 99 ? -8.823 7.845 -14.697 1.00 79.19 99 TYR A O 1
ATOM 754 N N . THR A 1 100 ? -8.470 6.050 -13.400 1.00 72.75 100 THR A N 1
ATOM 755 C CA . THR A 1 100 ? -7.020 6.100 -13.579 1.00 72.75 100 THR A CA 1
ATOM 756 C C . THR A 1 100 ? -6.609 5.457 -14.906 1.00 72.75 100 THR A C 1
ATOM 758 O O . THR A 1 100 ? -7.362 4.710 -15.528 1.00 72.75 100 THR A O 1
ATOM 761 N N . ARG A 1 101 ? -5.410 5.814 -15.381 1.00 66.19 101 ARG A N 1
ATOM 762 C CA . ARG A 1 101 ? -4.783 5.213 -16.569 1.00 66.19 101 ARG A CA 1
ATOM 763 C C . ARG A 1 101 ? -4.161 3.842 -16.272 1.00 66.19 101 ARG A C 1
ATOM 765 O O . ARG A 1 101 ? -3.659 3.207 -17.197 1.00 66.19 101 ARG A O 1
ATOM 772 N N . THR A 1 102 ? -4.122 3.444 -15.001 1.00 61.62 102 THR A N 1
ATOM 773 C CA . THR A 1 102 ? -3.649 2.138 -14.537 1.00 61.62 102 THR A CA 1
ATOM 774 C C . THR A 1 102 ? -4.705 1.054 -14.779 1.00 61.62 102 THR A C 1
ATOM 776 O O . THR A 1 102 ? -5.761 1.307 -15.359 1.00 61.62 102 THR A O 1
ATOM 779 N N . GLU A 1 103 ? -4.367 -0.186 -14.425 1.00 62.66 103 GLU A N 1
ATOM 780 C CA . GLU A 1 103 ? -5.264 -1.347 -14.475 1.00 62.66 103 GLU A CA 1
ATOM 781 C C . GLU A 1 103 ? -6.538 -1.112 -13.617 1.00 62.66 103 GLU A C 1
ATOM 783 O O . GLU A 1 103 ? -6.706 -0.051 -13.016 1.00 62.66 103 GLU A O 1
ATOM 788 N N . ALA A 1 104 ? -7.479 -2.067 -13.602 1.00 78.31 104 ALA A N 1
ATOM 789 C CA . ALA A 1 104 ? -8.754 -1.979 -12.864 1.00 78.31 104 ALA A CA 1
ATOM 790 C C . ALA A 1 104 ? -8.592 -1.475 -11.406 1.00 78.31 104 ALA A C 1
ATOM 792 O O . ALA A 1 104 ? -7.499 -1.610 -10.866 1.00 78.31 104 ALA A O 1
ATOM 793 N N . PRO A 1 105 ? -9.641 -0.926 -10.750 1.00 86.06 105 PRO A N 1
ATOM 794 C CA . PRO A 1 105 ? -9.529 -0.382 -9.393 1.00 86.06 105 PRO A CA 1
ATOM 795 C C . PRO A 1 105 ? -8.838 -1.339 -8.419 1.00 86.06 105 PRO A C 1
ATOM 797 O O . PRO A 1 105 ? -9.156 -2.526 -8.423 1.00 86.06 105 PRO A O 1
ATOM 800 N N . HIS A 1 106 ? -7.890 -0.823 -7.639 1.00 90.69 106 HIS A N 1
ATOM 801 C CA . HIS A 1 106 ? -7.119 -1.589 -6.658 1.00 90.69 106 HIS A CA 1
ATOM 802 C C . HIS A 1 106 ? -6.492 -0.673 -5.607 1.00 90.69 106 HIS A C 1
ATOM 804 O O . HIS A 1 106 ? -6.387 0.546 -5.790 1.00 90.69 106 HIS A O 1
ATOM 810 N N . LEU A 1 107 ? -6.034 -1.277 -4.511 1.00 93.50 107 LEU A N 1
ATOM 811 C CA . LEU A 1 107 ? -5.187 -0.615 -3.533 1.00 93.50 107 LEU A CA 1
ATOM 812 C C . LEU A 1 107 ? -3.717 -0.965 -3.788 1.00 93.50 107 LEU A C 1
ATOM 814 O O . LEU A 1 107 ? -3.350 -2.135 -3.795 1.00 93.50 107 LEU A O 1
ATOM 818 N N . HIS A 1 108 ? -2.878 0.050 -3.940 1.00 93.44 108 HIS A N 1
ATOM 819 C CA . HIS A 1 108 ? -1.436 -0.079 -4.107 1.00 93.44 108 HIS A CA 1
ATOM 820 C C . HIS A 1 108 ? -0.704 0.306 -2.819 1.00 93.44 108 HIS A C 1
ATOM 822 O O . HIS A 1 108 ? -1.010 1.327 -2.196 1.00 93.44 108 HIS A O 1
ATOM 828 N N . ILE A 1 109 ? 0.294 -0.489 -2.442 1.00 92.56 109 ILE A N 1
ATOM 829 C CA . ILE A 1 109 ? 1.204 -0.239 -1.322 1.00 92.56 109 ILE A CA 1
ATOM 830 C C . ILE A 1 109 ? 2.623 -0.279 -1.866 1.00 92.56 109 ILE A C 1
ATOM 832 O O . ILE A 1 109 ? 3.020 -1.291 -2.439 1.00 92.56 109 ILE A O 1
ATOM 836 N N . GLY A 1 110 ? 3.411 0.775 -1.660 1.00 90.12 110 GLY A N 1
ATOM 837 C CA . GLY A 1 110 ? 4.791 0.782 -2.137 1.00 90.12 110 GLY A CA 1
ATOM 838 C C . GLY A 1 110 ? 5.722 1.712 -1.379 1.00 90.12 110 GLY A C 1
ATOM 839 O O . GLY A 1 110 ? 5.270 2.661 -0.746 1.00 90.12 110 GLY A O 1
ATOM 840 N N . ASP A 1 111 ? 7.025 1.442 -1.458 1.00 86.12 111 ASP A N 1
ATOM 841 C CA . ASP A 1 111 ? 8.064 2.264 -0.836 1.00 86.12 111 ASP A CA 1
ATOM 842 C C . ASP A 1 111 ? 8.608 3.364 -1.760 1.00 86.12 111 ASP A C 1
ATOM 844 O O . ASP A 1 111 ? 9.461 3.091 -2.610 1.00 86.12 111 ASP A O 1
ATOM 848 N N . PRO A 1 112 ? 8.177 4.633 -1.600 1.00 75.38 112 PRO A N 1
ATOM 849 C CA . PRO A 1 112 ? 8.587 5.709 -2.494 1.00 75.38 112 PRO A CA 1
ATOM 850 C C . PRO A 1 112 ? 10.054 6.123 -2.308 1.00 75.38 112 PRO A C 1
ATOM 852 O O . PRO A 1 112 ? 10.592 6.829 -3.168 1.00 75.38 112 PRO A O 1
ATOM 855 N N . THR A 1 113 ? 10.726 5.701 -1.226 1.00 72.38 113 THR A N 1
ATOM 856 C CA . THR A 1 113 ? 12.144 6.027 -1.004 1.00 72.38 113 THR A CA 1
ATOM 857 C C . THR A 1 113 ? 13.041 5.364 -2.047 1.00 72.38 113 THR A C 1
ATOM 859 O O . THR A 1 113 ? 14.050 5.948 -2.444 1.00 72.38 113 THR A O 1
ATOM 862 N N . ALA A 1 114 ? 12.613 4.223 -2.599 1.00 67.00 114 ALA A N 1
ATOM 863 C CA . ALA A 1 114 ? 13.314 3.512 -3.665 1.00 67.00 114 ALA A CA 1
ATOM 864 C C . ALA A 1 114 ? 13.442 4.322 -4.971 1.00 67.00 114 ALA A C 1
ATOM 866 O O . ALA A 1 114 ? 14.285 4.008 -5.809 1.00 67.00 114 ALA A O 1
ATOM 867 N N . GLN A 1 115 ? 12.634 5.373 -5.154 1.00 66.38 115 GLN A N 1
ATOM 868 C CA . GLN A 1 115 ? 12.637 6.203 -6.364 1.00 66.38 115 GLN A CA 1
ATOM 869 C C . GLN A 1 115 ? 12.955 7.678 -6.120 1.00 66.38 115 GLN A C 1
ATOM 871 O O . GLN A 1 115 ? 12.816 8.492 -7.033 1.00 66.38 115 GLN A O 1
ATOM 876 N N . SER A 1 116 ? 13.348 8.060 -4.900 1.00 63.62 116 SER A N 1
ATOM 877 C CA . SER A 1 116 ? 13.481 9.476 -4.522 1.00 63.62 116 SER A CA 1
ATOM 878 C C . SER A 1 116 ? 12.192 10.290 -4.754 1.00 63.62 116 SER A C 1
ATOM 880 O O . SER A 1 116 ? 12.222 11.521 -4.812 1.00 63.62 116 SER A O 1
ATOM 882 N N . THR A 1 117 ? 11.048 9.616 -4.898 1.00 65.69 117 THR A N 1
ATOM 883 C CA . THR A 1 117 ? 9.741 10.256 -5.021 1.00 65.69 117 THR A CA 1
ATOM 884 C C . THR A 1 117 ? 9.310 10.764 -3.657 1.00 65.69 117 THR A C 1
ATOM 886 O O . THR A 1 117 ? 9.452 10.065 -2.656 1.00 65.69 117 THR A O 1
ATOM 889 N N . ALA A 1 118 ? 8.783 11.989 -3.608 1.00 69.25 118 ALA A N 1
ATOM 890 C CA . ALA A 1 118 ? 8.272 12.551 -2.367 1.00 69.25 118 ALA A CA 1
ATOM 891 C C . ALA A 1 118 ? 7.177 11.639 -1.797 1.00 69.25 118 ALA A C 1
ATOM 893 O O . ALA A 1 118 ? 6.209 11.333 -2.494 1.00 69.25 118 ALA A O 1
ATOM 894 N N . PHE A 1 119 ? 7.341 11.224 -0.542 1.00 76.12 119 PHE A N 1
ATOM 895 C CA . PHE A 1 119 ? 6.335 10.471 0.193 1.00 76.12 119 PHE A CA 1
ATOM 896 C C . PHE A 1 119 ? 5.050 11.297 0.320 1.00 76.12 119 PHE A C 1
ATOM 898 O O . PHE A 1 119 ? 5.090 12.437 0.781 1.00 76.12 119 PHE A O 1
ATOM 905 N N . ARG A 1 120 ? 3.915 10.716 -0.083 1.00 76.50 120 ARG A N 1
ATOM 906 C CA . ARG A 1 120 ? 2.595 11.376 -0.031 1.00 76.50 120 ARG A CA 1
ATOM 907 C C . ARG A 1 120 ? 1.628 10.759 0.980 1.00 76.50 120 ARG A C 1
ATOM 909 O O . ARG A 1 120 ? 0.491 11.201 1.070 1.00 76.50 120 ARG A O 1
ATOM 916 N N . GLY A 1 121 ? 2.042 9.733 1.722 1.00 83.19 121 GLY A N 1
ATOM 917 C CA . GLY A 1 121 ? 1.153 9.024 2.642 1.00 83.19 121 GLY A CA 1
ATOM 918 C C . GLY A 1 121 ? 0.013 8.314 1.920 1.00 83.19 121 GLY A C 1
ATOM 919 O O . GLY A 1 121 ? 0.258 7.379 1.159 1.00 83.19 121 GLY A O 1
ATOM 920 N N . PHE A 1 122 ? -1.216 8.749 2.188 1.00 86.75 122 PHE A N 1
ATOM 921 C CA . PHE A 1 122 ? -2.445 8.195 1.628 1.00 86.75 122 PHE A CA 1
ATOM 922 C C . PHE A 1 122 ? -2.910 9.049 0.449 1.00 86.75 122 PHE A C 1
ATOM 924 O O . PHE A 1 122 ? -3.137 10.252 0.586 1.00 86.75 122 PHE A O 1
ATOM 931 N N . VAL A 1 123 ? -3.055 8.428 -0.716 1.00 87.62 123 VAL A N 1
ATOM 932 C CA . VAL A 1 123 ? -3.392 9.107 -1.968 1.00 87.62 123 VAL A CA 1
ATOM 933 C C . VAL A 1 123 ? -4.576 8.416 -2.627 1.00 87.62 123 VAL A C 1
ATOM 935 O O . VAL A 1 123 ? -4.628 7.194 -2.689 1.00 87.62 123 VAL A O 1
ATOM 938 N N . GLU A 1 124 ? -5.504 9.188 -3.171 1.00 87.56 124 GLU A N 1
ATOM 939 C CA . GLU A 1 124 ? -6.542 8.677 -4.068 1.00 87.56 124 GLU A CA 1
ATOM 940 C C . GLU A 1 124 ? -6.264 9.171 -5.486 1.00 87.56 124 GLU A C 1
ATOM 942 O O . GLU A 1 124 ? -6.024 10.358 -5.685 1.00 87.56 124 GLU A O 1
ATOM 947 N N . GLU A 1 125 ? -6.309 8.293 -6.481 1.00 85.69 125 GLU A N 1
ATOM 948 C CA . GLU A 1 125 ? -6.074 8.629 -7.887 1.00 85.69 125 GLU A CA 1
ATOM 949 C C . GLU A 1 125 ? -7.183 8.030 -8.758 1.00 85.69 125 GLU A C 1
ATOM 951 O O . GLU A 1 125 ? -7.526 6.857 -8.640 1.00 85.69 125 GLU A O 1
ATOM 956 N N . GLY A 1 126 ? -7.771 8.833 -9.651 1.00 81.56 126 GLY A N 1
ATOM 957 C CA . GLY A 1 126 ? -8.801 8.356 -10.579 1.00 81.56 126 GLY A CA 1
ATOM 958 C C . GLY A 1 126 ? -10.100 7.866 -9.919 1.00 81.56 126 GLY A C 1
ATOM 959 O O . GLY A 1 126 ? -10.849 7.102 -10.532 1.00 81.56 126 GLY A O 1
ATOM 960 N N . THR A 1 127 ? -10.397 8.286 -8.685 1.00 78.31 127 THR A N 1
ATOM 961 C CA . THR A 1 127 ? -11.685 8.027 -8.010 1.00 78.31 127 THR A CA 1
ATOM 962 C C . THR A 1 127 ? -12.808 8.933 -8.537 1.00 78.31 127 THR A C 1
ATOM 964 O O . THR A 1 127 ? -13.976 8.540 -8.535 1.00 78.31 127 THR A O 1
ATOM 967 N N . VAL A 1 128 ? -12.454 10.091 -9.107 1.00 78.50 128 VAL A N 1
ATOM 968 C CA . VAL A 1 128 ? -13.355 11.083 -9.722 1.00 78.50 128 VAL A CA 1
ATOM 969 C C . VAL A 1 128 ? -12.932 11.334 -11.184 1.00 78.50 128 VAL A C 1
ATOM 971 O O . VAL A 1 128 ? -11.731 11.426 -11.450 1.00 78.50 128 VAL A O 1
ATOM 974 N N . PRO A 1 129 ? -13.865 11.441 -12.158 1.00 76.50 129 PRO A N 1
ATOM 975 C CA . PRO A 1 129 ? -13.490 11.682 -13.549 1.00 76.50 129 PRO A CA 1
ATOM 976 C C . PRO A 1 129 ? -12.812 13.046 -13.725 1.00 76.50 129 PRO A C 1
ATOM 978 O O . PRO A 1 129 ? -13.278 14.052 -13.197 1.00 76.50 129 PRO A O 1
ATOM 981 N N . GLY A 1 130 ? -11.735 13.084 -14.513 1.00 67.62 130 GLY A N 1
ATOM 982 C CA . GLY A 1 130 ? -11.009 14.319 -14.835 1.00 67.62 130 GLY A CA 1
ATOM 983 C C . GLY A 1 130 ? -10.054 14.813 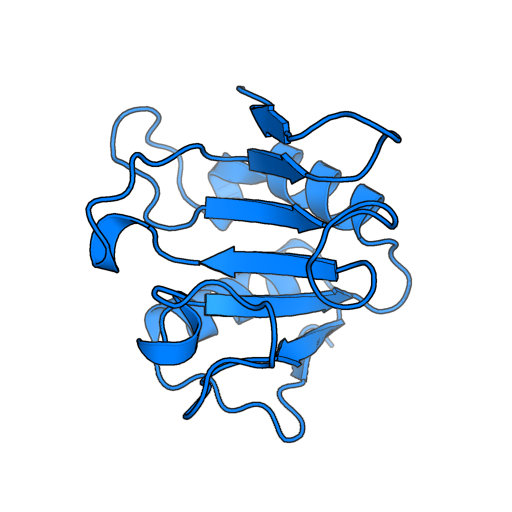-13.745 1.00 67.62 130 GLY A C 1
ATOM 984 O O . GLY A 1 130 ? -9.428 15.854 -13.928 1.00 67.62 130 GLY A O 1
ATOM 985 N N . GLN A 1 131 ? -9.904 14.073 -12.644 1.00 66.50 131 GLN A N 1
ATOM 986 C CA . GLN A 1 131 ? -9.046 14.460 -11.531 1.00 66.50 131 GLN A CA 1
ATOM 987 C C . GLN A 1 131 ? -7.843 13.525 -11.380 1.00 66.50 131 GLN A C 1
ATOM 989 O O . GLN A 1 131 ? -7.991 12.305 -11.355 1.00 66.50 131 GLN A O 1
ATOM 994 N N . ALA A 1 132 ? -6.647 14.117 -11.275 1.00 62.25 132 ALA A N 1
ATOM 995 C CA . ALA A 1 132 ? -5.391 13.372 -11.238 1.00 62.25 132 ALA A CA 1
ATOM 996 C C . ALA A 1 132 ? -5.167 12.657 -9.896 1.00 62.25 132 ALA A C 1
ATOM 998 O O . ALA A 1 132 ? -4.981 11.450 -9.895 1.00 62.25 132 ALA A O 1
ATOM 999 N N . TYR A 1 133 ? -5.201 13.363 -8.758 1.00 66.06 133 TYR A N 1
ATOM 1000 C CA . TYR A 1 133 ? -5.106 12.738 -7.433 1.00 66.06 133 TYR A CA 1
ATOM 1001 C C . TYR A 1 133 ? -5.579 13.660 -6.295 1.00 66.06 133 TYR A C 1
ATOM 1003 O O . TYR A 1 133 ? -5.669 14.878 -6.469 1.00 66.06 133 TYR A O 1
ATOM 1011 N N . PHE A 1 134 ? -5.817 13.074 -5.120 1.00 71.06 134 PHE A N 1
ATOM 1012 C CA . PHE A 1 134 ? -5.955 13.732 -3.820 1.00 71.06 134 PHE A CA 1
ATOM 1013 C C . PHE A 1 134 ? -4.886 13.195 -2.866 1.00 71.06 134 PHE A C 1
ATOM 1015 O O . PHE A 1 134 ? -4.744 11.983 -2.736 1.00 71.06 134 PHE A O 1
ATOM 1022 N N . VAL A 1 135 ? -4.154 14.078 -2.181 1.00 66.62 135 VAL A N 1
ATOM 1023 C CA . VAL A 1 135 ? -3.384 13.686 -0.990 1.00 66.62 135 VAL A CA 1
ATOM 1024 C C . VAL A 1 135 ? -4.309 13.845 0.201 1.00 66.62 135 VAL A C 1
ATOM 1026 O O . VAL A 1 135 ? -4.838 14.931 0.433 1.00 66.62 135 VAL A O 1
ATOM 1029 N N . VAL A 1 136 ? -4.527 12.757 0.925 1.00 65.69 136 VAL A N 1
ATOM 1030 C CA . VAL A 1 136 ? -5.411 12.735 2.081 1.00 65.69 136 VAL A CA 1
ATOM 1031 C C . VAL A 1 136 ? -4.521 12.719 3.316 1.00 65.69 136 VAL A C 1
ATOM 1033 O O . VAL A 1 136 ? -4.161 11.660 3.826 1.00 65.69 136 VAL A O 1
ATOM 1036 N N . GLU A 1 137 ? -4.075 13.903 3.738 1.00 59.91 137 GLU A N 1
ATOM 1037 C CA . GLU A 1 137 ? -3.299 14.035 4.974 1.00 59.91 137 GLU A CA 1
ATOM 1038 C C . GLU A 1 137 ? -4.173 13.751 6.205 1.00 59.91 137 GLU A C 1
ATOM 1040 O O . GLU A 1 137 ? -5.384 13.965 6.151 1.00 59.91 137 GLU A O 1
ATOM 1045 N N . HIS A 1 138 ? -3.509 13.253 7.263 1.00 49.28 138 HIS A N 1
ATOM 1046 C CA . HIS A 1 138 ? -3.836 13.158 8.703 1.00 49.28 138 HIS A CA 1
ATOM 1047 C C . HIS A 1 138 ? -3.418 11.783 9.265 1.00 49.28 138 HIS A C 1
ATOM 1049 O O . HIS A 1 138 ? -4.181 10.802 9.118 1.00 49.28 138 HIS A O 1
#

Foldseek 3Di:
DQEEACDVADQPDPVVVVLSSQLSVVVVWYKYWPHFADCDAPDQGDPPDLSVVSFKTWIDTPPDDQVRSLVVCVVCVCVRQNDDPPPQSQWAWEFEDCQDSDPHTTIMIGGCVVPVDDRLHYKYAGNDHPDGIDRDDD

pLDDT: mean 82.43, std 13.59, range [45.25, 97.25]

Sequence (138 aa):
MPDVLYGTHPVSDAALRDLLQKIADILNCQVIVTSGDRMSVPKGGAKNSLHLMGRAADIHVQGMSDSELFLKLRSKRAEIFGASLGTPMAWQILLHGKYTRTEAPHLHIGDPTAQSTAFRGFVEEGTVPGQAYFVVEH

Radius of gyration: 14.01 Å; chains: 1; bounding box: 29×32×38 Å